Protein AF-A0A839RR74-F1 (afdb_monomer_lite)

Radius of gyration: 34.69 Å; chains: 1; bounding box: 74×84×97 Å

Organism: NCBI:txid616997

InterPro domains:
  IPR010618 Resuscitation-promoting factor, core lysozyme-like domain [PF06737] (29-105)
  IPR010618 Resuscitation-promoting factor, core lysozyme-like domain [cd13925] (35-105)
  IPR023346 Lysozyme-like domain superfamily [SSF53955] (30-111)

Structure (mmCIF, N/CA/C/O backbone):
data_AF-A0A839RR74-F1
#
_entry.id   AF-A0A839RR74-F1
#
loop_
_atom_site.group_PDB
_atom_site.id
_atom_site.type_symbol
_atom_site.label_atom_id
_atom_site.label_alt_id
_atom_site.label_comp_id
_atom_site.label_asym_id
_atom_site.label_entity_id
_atom_site.label_seq_id
_atom_site.pdbx_PDB_ins_code
_atom_site.Cartn_x
_atom_site.Cartn_y
_atom_site.Cartn_z
_atom_site.occupancy
_atom_site.B_iso_or_equiv
_atom_site.auth_seq_id
_atom_site.auth_comp_id
_atom_site.auth_asym_id
_atom_site.auth_atom_id
_atom_site.pdbx_PDB_model_num
ATOM 1 N N . MET A 1 1 ? -61.286 43.902 43.551 1.00 39.91 1 MET A N 1
ATOM 2 C CA . MET A 1 1 ? -60.522 44.985 42.880 1.00 39.91 1 MET A CA 1
ATOM 3 C C . MET A 1 1 ? -59.107 44.459 42.657 1.00 39.91 1 MET A C 1
ATOM 5 O O . MET A 1 1 ? -58.541 43.956 43.611 1.00 39.91 1 MET A O 1
ATOM 9 N N . ARG A 1 2 ? -58.669 44.205 41.407 1.00 60.34 2 ARG A N 1
ATOM 10 C CA . ARG A 1 2 ? -57.762 45.077 40.604 1.00 60.34 2 ARG A CA 1
ATOM 11 C C . ARG A 1 2 ? -56.582 45.556 41.474 1.00 60.34 2 ARG A C 1
ATOM 13 O O . ARG A 1 2 ? -56.839 46.223 42.459 1.00 60.34 2 ARG A O 1
ATOM 20 N N . PHE A 1 3 ? -55.328 45.177 41.219 1.00 47.47 3 PHE A N 1
ATOM 21 C CA . PHE A 1 3 ? -54.540 45.613 40.060 1.00 47.47 3 PHE A CA 1
ATOM 22 C C . PHE A 1 3 ? -53.531 44.561 39.556 1.00 47.47 3 PHE A C 1
ATOM 24 O O . PHE A 1 3 ? -52.841 43.900 40.325 1.00 47.47 3 PHE A O 1
ATOM 31 N N . ARG A 1 4 ? -53.460 44.455 38.224 1.00 65.25 4 ARG A N 1
ATOM 32 C CA . ARG A 1 4 ? -52.406 43.809 37.429 1.00 65.25 4 ARG A CA 1
ATOM 33 C C . ARG A 1 4 ? -51.263 44.811 37.247 1.00 65.25 4 ARG A C 1
ATOM 35 O O . ARG A 1 4 ? -51.592 45.921 36.852 1.00 65.25 4 ARG A O 1
ATOM 42 N N . THR A 1 5 ? -50.003 44.388 37.406 1.00 49.75 5 THR A N 1
ATOM 43 C CA . THR A 1 5 ? -48.839 44.790 36.573 1.00 49.75 5 THR A CA 1
ATOM 44 C C . THR A 1 5 ? -47.558 44.140 37.105 1.00 49.75 5 THR A C 1
ATOM 46 O O . THR A 1 5 ? -47.071 44.522 38.163 1.00 49.75 5 THR A O 1
ATOM 49 N N . VAL A 1 6 ? -46.987 43.192 36.357 1.00 55.78 6 VAL A N 1
ATOM 50 C CA . VAL A 1 6 ? -45.571 42.810 36.487 1.00 55.78 6 VAL A CA 1
ATOM 51 C C . VAL A 1 6 ? -44.892 43.245 35.196 1.00 55.78 6 VAL A C 1
ATOM 53 O O . VAL A 1 6 ? -45.176 42.717 34.120 1.00 55.78 6 VAL A O 1
ATOM 56 N N . THR A 1 7 ? -44.057 44.271 35.301 1.00 59.22 7 THR A N 1
ATOM 57 C CA . THR A 1 7 ? -43.309 44.870 34.197 1.00 59.22 7 THR A CA 1
ATOM 58 C C . THR A 1 7 ? -42.213 43.901 33.757 1.00 59.22 7 THR A C 1
ATOM 60 O O . THR A 1 7 ? -41.234 43.694 34.469 1.00 59.22 7 THR A O 1
ATOM 63 N N . LYS A 1 8 ? -42.378 43.275 32.587 1.00 44.56 8 LYS A N 1
ATOM 64 C CA . LYS A 1 8 ? -41.312 42.515 31.921 1.00 44.56 8 LYS A CA 1
ATOM 65 C C . LYS A 1 8 ? -40.283 43.503 31.368 1.00 44.56 8 LYS A C 1
ATOM 67 O O . LYS A 1 8 ? -40.546 44.166 30.370 1.00 44.56 8 LYS A O 1
ATOM 72 N N . ALA A 1 9 ? -39.128 43.601 32.021 1.00 50.50 9 ALA A N 1
ATOM 73 C CA . ALA A 1 9 ? -37.955 44.260 31.463 1.00 50.50 9 ALA A CA 1
ATOM 74 C C . ALA A 1 9 ? -37.421 43.415 30.293 1.00 50.50 9 ALA A C 1
ATOM 76 O O . ALA A 1 9 ? -37.061 42.253 30.476 1.00 50.50 9 ALA A O 1
ATOM 77 N N . ALA A 1 10 ? -37.410 43.981 29.086 1.00 53.00 10 ALA A N 1
ATOM 78 C CA . ALA A 1 10 ? -36.753 43.383 27.933 1.00 53.00 10 ALA A CA 1
ATOM 79 C C . ALA A 1 10 ? -35.249 43.678 28.027 1.00 53.00 10 ALA A C 1
ATOM 81 O O . ALA A 1 10 ? -34.816 44.799 27.771 1.00 53.00 10 ALA A O 1
ATOM 82 N N . LEU A 1 11 ? -34.456 42.681 28.423 1.00 53.03 11 LEU A N 1
ATOM 83 C CA . LEU A 1 11 ? -33.009 42.715 28.234 1.00 53.03 11 LEU A CA 1
ATOM 84 C C . LEU A 1 11 ? -32.737 42.352 26.774 1.00 53.03 11 LEU A C 1
ATOM 86 O O . LEU A 1 11 ? -32.828 41.190 26.385 1.00 53.03 11 LEU A O 1
ATOM 90 N N . ALA A 1 12 ? -32.458 43.364 25.957 1.00 54.62 12 ALA A N 1
ATOM 91 C CA . ALA A 1 12 ? -31.900 43.181 24.628 1.00 54.62 12 ALA A CA 1
ATOM 92 C C . ALA A 1 12 ? -30.428 42.772 24.781 1.00 54.62 12 ALA A C 1
ATOM 94 O O . ALA A 1 12 ? -29.541 43.615 24.890 1.00 54.62 12 ALA A O 1
ATOM 95 N N . SER A 1 13 ? -30.165 41.469 24.855 1.00 52.06 13 SER A N 1
ATOM 96 C CA . SER A 1 13 ? -28.819 40.918 24.734 1.00 52.06 13 SER A CA 1
ATOM 97 C C . SER A 1 13 ? -28.468 40.819 23.252 1.00 52.06 13 SER A C 1
ATOM 99 O O . SER A 1 13 ? -28.913 39.919 22.544 1.00 52.06 13 SER A O 1
ATOM 101 N N . SER A 1 14 ? -27.669 41.772 22.777 1.00 54.16 14 SER A N 1
ATOM 102 C CA . SER A 1 14 ? -27.026 41.713 21.468 1.00 54.16 14 SER A CA 1
ATOM 103 C C . SER A 1 14 ? -26.122 40.479 21.412 1.00 54.16 14 SER A C 1
ATOM 105 O O . SER A 1 14 ? -25.031 40.475 21.979 1.00 54.16 14 SER A O 1
ATOM 107 N N . ALA A 1 15 ? -26.584 39.413 20.761 1.00 59.09 15 ALA A N 1
ATOM 108 C CA . ALA A 1 15 ? -25.746 38.270 20.440 1.00 59.09 15 ALA A CA 1
ATOM 109 C C . ALA A 1 15 ? -24.730 38.711 19.379 1.00 59.09 15 ALA A C 1
ATOM 111 O O . ALA A 1 15 ? -25.074 38.911 18.214 1.00 59.09 15 ALA A O 1
ATOM 112 N N . ILE A 1 16 ? -23.478 38.898 19.791 1.00 62.56 16 ILE A N 1
ATOM 113 C CA . ILE A 1 16 ? -22.353 39.003 18.864 1.00 62.56 16 ILE A CA 1
ATOM 114 C C . ILE A 1 16 ? -22.217 37.618 18.238 1.00 62.56 16 ILE A C 1
ATOM 116 O O . ILE A 1 16 ? -21.745 36.680 18.878 1.00 62.56 16 ILE A O 1
ATOM 120 N N . ALA A 1 17 ? -22.691 37.474 17.003 1.00 57.97 17 ALA A N 1
ATOM 121 C CA . ALA A 1 17 ? -22.392 36.312 16.189 1.00 57.97 17 ALA A CA 1
ATOM 122 C C . ALA A 1 17 ? -20.883 36.329 15.913 1.00 57.97 17 ALA A C 1
ATOM 124 O O . ALA A 1 17 ? -20.408 37.035 15.025 1.00 57.97 17 ALA A O 1
ATOM 125 N N . LEU A 1 18 ? -20.117 35.589 16.717 1.00 59.44 18 LEU A N 1
ATOM 126 C CA . LEU A 1 18 ? -18.752 35.215 16.375 1.00 59.44 18 LEU A CA 1
ATOM 127 C C . LEU A 1 18 ? -18.855 34.290 15.162 1.00 59.44 18 LEU A C 1
ATOM 129 O O . LEU A 1 18 ? -19.029 33.081 15.300 1.00 59.44 18 LEU A O 1
ATOM 133 N N . ALA A 1 19 ? -18.826 34.881 13.968 1.00 57.03 19 ALA A N 1
ATOM 134 C CA . ALA A 1 19 ? -18.613 34.150 12.735 1.00 57.03 19 ALA A CA 1
ATOM 135 C C . ALA A 1 19 ? -17.236 33.485 12.846 1.00 57.03 19 ALA A C 1
ATOM 137 O O . ALA A 1 19 ? -16.201 34.127 12.670 1.00 57.03 19 ALA A O 1
ATOM 138 N N . GLY A 1 20 ? -17.234 32.211 13.235 1.00 57.03 20 GLY A N 1
ATOM 139 C CA . GLY A 1 20 ? -16.049 31.374 13.237 1.00 57.03 20 GLY A CA 1
ATOM 140 C C . GLY A 1 20 ? -15.569 31.227 11.804 1.00 57.03 20 GLY A C 1
ATOM 141 O O . GLY A 1 20 ? -16.108 30.428 11.045 1.00 57.03 20 GLY A O 1
ATOM 142 N N . VAL A 1 21 ? -14.564 32.012 11.427 1.00 57.41 21 VAL A N 1
ATOM 143 C CA . VAL A 1 21 ? -13.745 31.705 10.261 1.00 57.41 21 VAL A CA 1
ATOM 144 C C . VAL A 1 21 ? -12.932 30.480 10.656 1.00 57.41 21 VAL A C 1
ATOM 146 O O . VAL A 1 21 ? -11.886 30.589 11.291 1.00 57.41 21 VAL A O 1
ATOM 149 N N . THR A 1 22 ? -13.443 29.291 10.348 1.00 62.44 22 THR A N 1
ATOM 150 C CA . THR A 1 22 ? -12.609 28.094 10.319 1.00 62.44 22 THR A CA 1
ATOM 151 C C . THR A 1 22 ? -11.640 28.292 9.164 1.00 62.44 22 THR A C 1
ATOM 153 O O . THR A 1 22 ? -12.029 28.173 8.002 1.00 62.44 22 THR A O 1
ATOM 156 N N . LEU A 1 23 ? -10.393 28.660 9.465 1.00 54.62 23 LEU A N 1
ATOM 157 C CA . LEU A 1 23 ? -9.320 28.554 8.487 1.00 54.62 23 LEU A CA 1
ATOM 158 C C . LEU A 1 23 ? -9.208 27.066 8.151 1.00 54.62 23 LEU A C 1
ATOM 160 O O . LEU A 1 23 ? -8.698 26.288 8.955 1.00 54.62 23 LEU A O 1
ATOM 164 N N . ALA A 1 24 ? -9.738 26.663 6.997 1.00 58.53 24 ALA A N 1
ATOM 165 C CA . ALA A 1 24 ? -9.409 25.374 6.423 1.00 58.53 24 ALA A CA 1
ATOM 166 C C . ALA A 1 24 ? -7.897 25.398 6.177 1.00 58.53 24 ALA A C 1
ATOM 168 O O . ALA A 1 24 ? -7.411 26.167 5.345 1.00 58.53 24 ALA A O 1
ATOM 169 N N . ALA A 1 25 ? -7.145 24.634 6.970 1.00 57.00 25 ALA A N 1
ATOM 170 C CA . ALA A 1 25 ? -5.748 24.379 6.664 1.00 57.00 25 ALA A CA 1
ATOM 171 C C . ALA A 1 25 ? -5.679 23.784 5.246 1.00 57.00 25 ALA A C 1
ATOM 173 O O . ALA A 1 25 ? -6.595 23.045 4.869 1.00 57.00 25 ALA A O 1
ATOM 174 N N . PRO A 1 26 ? -4.648 24.106 4.446 1.00 52.75 26 PRO A N 1
ATOM 175 C CA . PRO A 1 26 ? -4.483 23.460 3.153 1.00 52.75 26 PRO A CA 1
ATOM 176 C C . PRO A 1 26 ? -4.455 21.944 3.375 1.00 52.75 26 PRO A C 1
ATOM 178 O O . PRO A 1 26 ? -3.630 21.441 4.141 1.00 52.75 26 PRO A O 1
ATOM 181 N N . ALA A 1 27 ? -5.395 21.230 2.755 1.00 62.00 27 ALA A N 1
ATOM 182 C CA . ALA A 1 27 ? -5.365 19.779 2.719 1.00 62.00 27 ALA A CA 1
ATOM 183 C C . ALA A 1 27 ? -4.155 19.390 1.865 1.00 62.00 27 ALA A C 1
ATOM 185 O O . ALA A 1 27 ? -4.153 19.596 0.652 1.00 62.00 27 ALA A O 1
ATOM 186 N N . ASN A 1 28 ? -3.090 18.925 2.514 1.00 80.31 28 ASN A N 1
ATOM 187 C CA . ASN A 1 28 ? -1.952 18.361 1.801 1.00 80.31 28 ASN A CA 1
ATOM 188 C C . ASN A 1 28 ? -2.393 16.998 1.275 1.00 80.31 28 ASN A C 1
ATOM 190 O O . ASN A 1 28 ? -2.937 16.204 2.036 1.00 80.31 28 ASN A O 1
ATOM 194 N N . ALA A 1 29 ? -2.234 16.779 -0.023 1.00 86.81 29 ALA A N 1
ATOM 195 C CA . ALA A 1 29 ? -2.553 15.532 -0.703 1.00 86.81 29 ALA A CA 1
ATOM 196 C C . ALA A 1 29 ? -1.409 14.530 -0.509 1.00 86.81 29 ALA A C 1
ATOM 198 O O . ALA A 1 29 ? -0.248 14.925 -0.624 1.00 86.81 29 ALA A O 1
ATOM 199 N N . ALA A 1 30 ? -1.733 13.264 -0.238 1.00 90.62 30 ALA A N 1
ATOM 200 C CA . ALA A 1 30 ? -0.746 12.200 -0.131 1.00 90.62 30 ALA A CA 1
ATOM 201 C C . ALA A 1 30 ? 0.005 12.050 -1.462 1.00 90.62 30 ALA A C 1
ATOM 203 O O . ALA A 1 30 ? -0.567 11.806 -2.523 1.00 90.62 30 ALA A O 1
ATOM 204 N N . THR A 1 31 ? 1.312 12.248 -1.408 1.00 93.88 31 THR A N 1
ATOM 205 C CA . THR A 1 31 ? 2.206 12.155 -2.558 1.00 93.88 31 THR A CA 1
ATOM 206 C C . THR A 1 31 ? 2.697 10.725 -2.753 1.00 93.88 31 THR A C 1
ATOM 208 O O . THR A 1 31 ? 2.771 9.935 -1.814 1.00 93.88 31 THR A O 1
ATOM 211 N N . ASP A 1 32 ? 3.136 10.398 -3.970 1.00 95.00 32 ASP A N 1
ATOM 212 C CA . ASP A 1 32 ? 3.837 9.137 -4.243 1.00 95.00 32 ASP A CA 1
ATOM 213 C C . ASP A 1 32 ? 5.031 8.909 -3.302 1.00 95.00 32 ASP A C 1
ATOM 215 O O . ASP A 1 32 ? 5.259 7.786 -2.868 1.00 95.00 32 ASP A O 1
ATOM 219 N N . ALA A 1 33 ? 5.743 9.974 -2.921 1.00 96.19 33 ALA A N 1
ATOM 220 C CA . ALA A 1 33 ? 6.874 9.887 -2.002 1.00 96.19 33 ALA A CA 1
ATOM 221 C C . ALA A 1 33 ? 6.461 9.504 -0.569 1.00 96.19 33 ALA A C 1
ATOM 223 O O . ALA A 1 33 ? 7.206 8.803 0.117 1.00 96.19 33 ALA A O 1
ATOM 224 N N . GLU A 1 34 ? 5.288 9.940 -0.103 1.00 96.62 34 GLU A N 1
ATOM 225 C CA . GLU A 1 34 ? 4.740 9.514 1.190 1.00 96.62 34 GLU A CA 1
ATOM 226 C C . GLU A 1 34 ? 4.356 8.033 1.154 1.00 96.62 34 GLU A C 1
ATOM 228 O O . GLU A 1 34 ? 4.689 7.297 2.083 1.00 96.62 34 GLU A O 1
ATOM 233 N N . TRP A 1 35 ? 3.751 7.574 0.055 1.00 98.06 35 TRP A N 1
ATOM 234 C CA . TRP A 1 35 ? 3.444 6.158 -0.153 1.00 98.06 35 TRP A CA 1
ATOM 235 C C . TRP A 1 35 ? 4.698 5.286 -0.253 1.00 98.06 35 TRP A C 1
ATOM 237 O O . TRP A 1 35 ? 4.740 4.215 0.347 1.00 98.06 35 TRP A O 1
ATOM 247 N N . ASP A 1 36 ? 5.743 5.753 -0.935 1.00 98.31 36 ASP A N 1
ATOM 248 C CA . ASP A 1 36 ? 7.035 5.060 -0.986 1.00 98.31 36 ASP A CA 1
ATOM 249 C C . ASP A 1 36 ? 7.718 5.024 0.378 1.00 98.31 36 ASP A C 1
ATOM 251 O O . ASP A 1 36 ? 8.289 4.004 0.757 1.00 98.31 36 ASP A O 1
ATOM 255 N N . SER A 1 37 ? 7.637 6.113 1.145 1.00 98.12 37 SER A N 1
ATOM 256 C CA . SER A 1 37 ? 8.178 6.160 2.507 1.00 98.12 37 SER A CA 1
ATOM 257 C C . SER A 1 37 ? 7.445 5.183 3.422 1.00 98.12 37 SER A C 1
ATOM 259 O O . SER A 1 37 ? 8.076 4.482 4.216 1.00 98.12 37 SER A O 1
ATOM 261 N N . LEU A 1 38 ? 6.120 5.094 3.281 1.00 98.25 38 LEU A N 1
ATOM 262 C CA . LEU A 1 38 ? 5.320 4.110 3.991 1.00 98.25 38 LEU A CA 1
ATOM 263 C C . LEU A 1 38 ? 5.720 2.689 3.583 1.00 98.25 38 LEU A C 1
ATOM 265 O O . LEU A 1 38 ? 6.033 1.885 4.455 1.00 98.25 38 LEU A O 1
ATOM 269 N N . ALA A 1 39 ? 5.805 2.396 2.283 1.00 98.56 39 ALA A N 1
ATOM 270 C CA . ALA A 1 39 ? 6.225 1.085 1.794 1.00 98.56 39 ALA A CA 1
ATOM 271 C C . ALA A 1 39 ? 7.638 0.714 2.269 1.00 98.56 39 ALA A C 1
ATOM 273 O O . ALA A 1 39 ? 7.896 -0.423 2.660 1.00 98.56 39 ALA A O 1
ATOM 274 N N . GLN A 1 40 ? 8.555 1.680 2.317 1.00 98.56 40 GLN A N 1
ATOM 275 C CA . GLN A 1 40 ? 9.898 1.480 2.852 1.00 98.56 40 GLN A CA 1
ATOM 276 C C . GLN A 1 40 ? 9.879 1.059 4.327 1.00 98.56 40 GLN A C 1
ATOM 278 O O . GLN A 1 40 ? 10.703 0.237 4.731 1.00 98.56 40 GLN A O 1
ATOM 283 N N . CYS A 1 41 ? 8.955 1.603 5.120 1.00 98.25 41 CYS A N 1
ATOM 284 C CA . CYS A 1 41 ? 8.768 1.229 6.519 1.00 98.25 41 CYS A CA 1
ATOM 285 C C . CYS A 1 41 ? 8.060 -0.129 6.675 1.00 98.25 41 CYS A C 1
ATOM 287 O O . CYS A 1 41 ? 8.474 -0.935 7.504 1.00 98.25 41 CYS A O 1
ATOM 289 N N . GLU A 1 42 ? 7.033 -0.395 5.865 1.00 97.88 42 GLU A N 1
ATOM 290 C CA . GLU A 1 42 ? 6.170 -1.581 5.970 1.00 97.88 42 GLU A CA 1
ATOM 291 C C . GLU A 1 42 ? 6.824 -2.858 5.409 1.00 97.88 42 GLU A C 1
ATOM 293 O O . GLU A 1 42 ? 6.793 -3.915 6.038 1.00 97.88 42 GLU A O 1
ATOM 298 N N . SER A 1 43 ? 7.436 -2.771 4.227 1.00 98.12 43 SER A N 1
ATOM 299 C CA . SER A 1 43 ? 7.954 -3.921 3.465 1.00 98.12 43 SER A CA 1
ATOM 300 C C . SER A 1 43 ? 9.440 -3.824 3.128 1.00 98.12 43 SER A C 1
ATOM 302 O O . SER A 1 43 ? 9.988 -4.700 2.462 1.00 98.12 43 SER A O 1
ATOM 304 N N . GLY A 1 44 ? 10.112 -2.745 3.533 1.00 97.88 44 GLY A N 1
ATOM 305 C CA . GLY A 1 44 ? 11.447 -2.445 3.025 1.00 97.88 44 GLY A CA 1
ATOM 306 C C . GLY A 1 44 ? 11.445 -1.906 1.588 1.00 97.88 44 GLY A C 1
ATOM 307 O O . GLY A 1 44 ? 12.517 -1.812 0.994 1.00 97.88 44 GLY A O 1
ATOM 308 N N . GLY A 1 45 ? 10.277 -1.534 1.048 1.00 97.88 45 GLY A N 1
ATOM 309 C CA . GLY A 1 45 ? 10.114 -1.007 -0.310 1.00 97.88 45 GLY A CA 1
ATOM 310 C C . GLY A 1 45 ? 9.866 -2.081 -1.374 1.00 97.88 45 GLY A C 1
ATOM 311 O O . GLY A 1 45 ? 9.848 -1.767 -2.564 1.00 97.88 45 GLY A O 1
ATOM 312 N N . ASP A 1 46 ? 9.673 -3.339 -0.971 1.00 98.38 46 ASP A N 1
ATOM 313 C CA . ASP A 1 46 ? 9.361 -4.436 -1.885 1.00 98.38 46 ASP A CA 1
ATOM 314 C C . ASP A 1 46 ? 7.847 -4.531 -2.129 1.00 98.38 46 ASP A C 1
ATOM 316 O O . ASP A 1 46 ? 7.082 -5.091 -1.344 1.00 98.38 46 ASP A O 1
ATOM 320 N N . TRP A 1 47 ? 7.412 -3.994 -3.269 1.00 98.44 47 TRP A N 1
ATOM 321 C CA . TRP A 1 47 ? 6.009 -3.981 -3.682 1.00 98.44 47 TRP A CA 1
ATOM 322 C C . TRP A 1 47 ? 5.435 -5.361 -4.007 1.00 98.44 47 TRP A C 1
ATOM 324 O O . TRP A 1 47 ? 4.216 -5.510 -4.044 1.00 98.44 47 TRP A O 1
ATOM 334 N N . SER A 1 48 ? 6.278 -6.367 -4.234 1.00 98.50 48 SER A N 1
ATOM 335 C CA . SER A 1 48 ? 5.866 -7.740 -4.545 1.00 98.50 48 SER A CA 1
ATOM 336 C C . SER A 1 48 ? 6.046 -8.682 -3.354 1.00 98.50 48 SER A C 1
ATOM 338 O O . SER A 1 48 ? 5.960 -9.902 -3.513 1.00 98.50 48 SER A O 1
ATOM 340 N N . ILE A 1 49 ? 6.307 -8.141 -2.159 1.00 98.31 49 ILE A N 1
ATOM 341 C CA . ILE A 1 49 ? 6.626 -8.962 -0.999 1.00 98.31 49 ILE A CA 1
ATOM 342 C C . ILE A 1 49 ? 5.450 -9.857 -0.597 1.00 98.31 49 ILE A C 1
ATOM 344 O O . ILE A 1 49 ? 4.293 -9.439 -0.495 1.00 98.31 49 ILE A O 1
ATOM 348 N N . ASN A 1 50 ? 5.780 -11.113 -0.315 1.00 98.06 50 ASN A N 1
ATOM 349 C CA . ASN A 1 50 ? 4.874 -12.076 0.281 1.00 98.06 50 ASN A CA 1
ATOM 350 C C . ASN A 1 50 ? 5.677 -13.051 1.143 1.00 98.06 50 ASN A C 1
ATOM 352 O O . ASN A 1 50 ? 6.270 -14.011 0.654 1.00 98.06 50 ASN A O 1
ATOM 356 N N . THR A 1 51 ? 5.715 -12.786 2.447 1.00 97.00 51 THR A N 1
ATOM 357 C CA . THR A 1 51 ? 6.468 -13.606 3.412 1.00 97.00 51 THR A CA 1
ATOM 358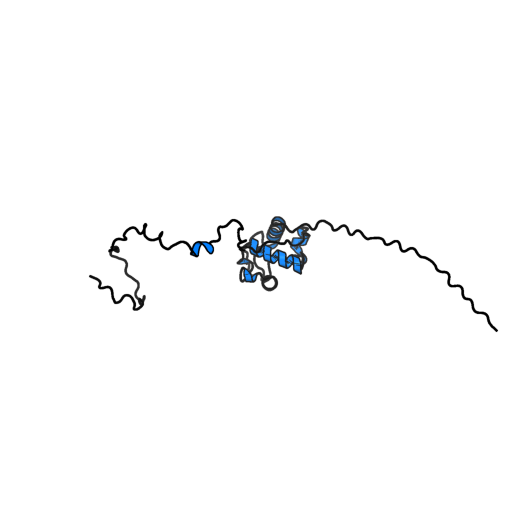 C C . THR A 1 51 ? 5.627 -14.718 4.040 1.00 97.00 51 THR A C 1
ATOM 360 O O . THR A 1 51 ? 6.136 -15.487 4.853 1.00 97.00 51 THR A O 1
ATOM 363 N N . GLY A 1 52 ? 4.336 -14.809 3.698 1.00 97.38 52 GLY A N 1
ATOM 364 C CA . GLY A 1 52 ? 3.395 -15.725 4.345 1.00 97.38 52 GLY A CA 1
ATOM 365 C C . GLY A 1 52 ? 2.928 -15.279 5.738 1.00 97.38 52 GLY A C 1
ATOM 366 O O . GLY A 1 52 ? 2.370 -16.087 6.476 1.00 97.38 52 GLY A O 1
ATOM 367 N N . ASN A 1 53 ? 3.120 -14.008 6.109 1.00 97.06 53 ASN A N 1
ATOM 368 C CA . ASN A 1 53 ? 2.661 -13.427 7.381 1.00 97.06 53 ASN A CA 1
ATOM 369 C C . ASN A 1 53 ? 1.185 -12.967 7.369 1.00 97.06 53 ASN A C 1
ATOM 371 O O . ASN A 1 53 ? 0.717 -12.405 8.357 1.00 97.06 53 ASN A O 1
ATOM 375 N N . GLY A 1 54 ? 0.456 -13.197 6.271 1.00 97.50 54 GLY A N 1
ATOM 376 C CA . GLY A 1 54 ? -0.946 -12.792 6.099 1.00 97.50 54 GLY A CA 1
ATOM 377 C C . GLY A 1 54 ? -1.146 -11.374 5.556 1.00 97.50 54 GLY A C 1
ATOM 378 O O . GLY A 1 54 ? -2.292 -10.955 5.384 1.00 97.50 54 GLY A O 1
ATOM 379 N N . TYR A 1 55 ? -0.053 -10.671 5.258 1.00 98.44 55 TYR A N 1
ATOM 380 C CA . TYR A 1 55 ? -0.041 -9.360 4.625 1.00 98.44 55 TYR A CA 1
ATOM 381 C C . TYR A 1 55 ? 0.695 -9.427 3.287 1.00 98.44 55 TYR A C 1
ATOM 383 O O . TYR A 1 55 ? 1.563 -10.281 3.088 1.00 98.44 55 TYR A O 1
ATOM 391 N N . TYR A 1 56 ? 0.322 -8.544 2.368 1.00 98.75 56 TYR A N 1
ATOM 392 C CA . TYR A 1 56 ? 0.756 -8.622 0.979 1.00 98.75 56 TYR A CA 1
ATOM 393 C C . TYR A 1 56 ? 1.194 -7.261 0.447 1.00 98.75 56 TYR A C 1
ATOM 395 O O . TYR A 1 56 ? 0.550 -6.240 0.714 1.00 98.75 56 TYR A O 1
ATOM 403 N N . GLY A 1 57 ? 2.241 -7.284 -0.376 1.00 98.50 57 GLY A N 1
ATOM 404 C CA . GLY A 1 57 ? 2.697 -6.142 -1.152 1.00 98.50 57 GLY A CA 1
ATOM 405 C C . GLY A 1 57 ? 3.370 -5.047 -0.327 1.00 98.50 57 GLY A C 1
ATOM 406 O O . GLY A 1 57 ? 3.592 -5.169 0.879 1.00 98.50 57 GLY A O 1
ATOM 407 N N . GLY A 1 58 ? 3.697 -3.949 -1.005 1.00 98.38 58 GLY A N 1
ATOM 408 C CA . GLY A 1 58 ? 4.580 -2.911 -0.472 1.00 98.38 58 GLY A CA 1
ATOM 409 C C . GLY A 1 58 ? 4.018 -2.210 0.760 1.00 98.38 58 GLY A C 1
ATOM 410 O O . GLY A 1 58 ? 4.766 -1.850 1.666 1.00 98.38 58 GLY A O 1
ATOM 411 N N . LEU A 1 59 ? 2.693 -2.069 0.808 1.00 98.50 59 LEU A N 1
ATOM 412 C CA . LEU A 1 59 ? 1.955 -1.414 1.889 1.00 98.50 59 LEU A CA 1
ATOM 413 C C . LEU A 1 59 ? 1.367 -2.408 2.895 1.00 98.50 59 LEU A C 1
ATOM 415 O O . LEU A 1 59 ? 0.523 -2.019 3.698 1.00 98.50 59 LEU A O 1
ATOM 419 N N . GLN A 1 60 ? 1.779 -3.681 2.845 1.00 98.50 60 GLN A N 1
ATOM 420 C CA . GLN A 1 60 ? 1.385 -4.699 3.819 1.00 98.50 60 GLN A CA 1
ATOM 421 C C . GLN A 1 60 ? -0.141 -4.769 4.020 1.00 98.50 60 GLN A C 1
ATOM 423 O O . GLN A 1 60 ? -0.653 -4.713 5.136 1.00 98.50 60 GLN A O 1
ATOM 428 N N . PHE A 1 61 ? -0.900 -4.905 2.931 1.00 98.56 61 PHE A N 1
ATOM 429 C CA . PHE A 1 61 ? -2.353 -5.048 3.013 1.00 98.56 61 PHE A CA 1
ATOM 430 C C . PHE A 1 61 ? -2.752 -6.405 3.588 1.00 98.56 61 PHE A C 1
ATOM 432 O O . PHE A 1 61 ? -2.230 -7.437 3.170 1.00 98.56 61 PHE A O 1
ATOM 439 N N . SER A 1 62 ? -3.753 -6.430 4.474 1.00 98.06 62 SER A N 1
ATOM 440 C CA . SER A 1 62 ? -4.476 -7.677 4.756 1.00 98.06 62 SER A CA 1
ATOM 441 C C . SER A 1 62 ? -5.371 -8.048 3.569 1.00 98.06 62 SER A C 1
ATOM 443 O O . SER A 1 62 ? -5.861 -7.158 2.866 1.00 98.06 62 SER A O 1
ATO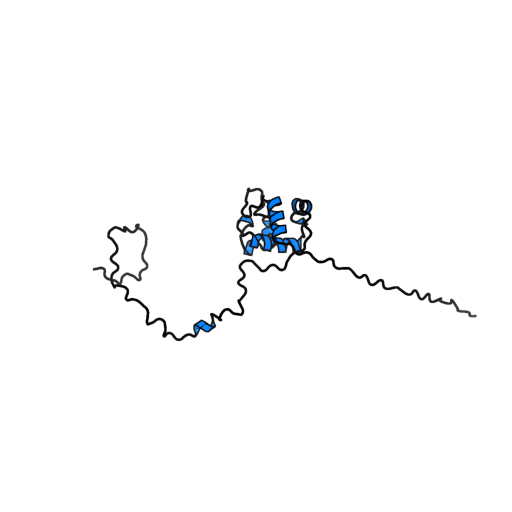M 445 N N . GLN A 1 63 ? -5.650 -9.342 3.377 1.00 98.44 63 GLN A N 1
ATOM 446 C CA . GLN A 1 63 ? -6.541 -9.797 2.298 1.00 98.44 63 GLN A CA 1
ATOM 447 C C . GLN A 1 63 ? -7.924 -9.129 2.370 1.00 98.44 63 GLN A C 1
ATOM 449 O O . GLN A 1 63 ? -8.443 -8.660 1.363 1.00 98.44 63 GLN A O 1
ATOM 454 N N . SER A 1 64 ? -8.497 -9.023 3.572 1.00 98.06 64 SER A N 1
ATOM 455 C CA . SER A 1 64 ? -9.817 -8.421 3.771 1.00 98.06 64 SER A CA 1
ATOM 456 C C . SER A 1 64 ? -9.841 -6.924 3.471 1.00 98.06 64 SER A C 1
ATOM 458 O O . SER A 1 64 ? -10.831 -6.426 2.945 1.00 98.06 64 SER A O 1
ATOM 460 N N . THR A 1 65 ? -8.766 -6.195 3.792 1.00 98.00 65 THR A N 1
ATOM 461 C CA . THR A 1 65 ? -8.665 -4.771 3.441 1.00 98.00 65 THR A CA 1
ATOM 462 C C . THR A 1 65 ? -8.523 -4.618 1.931 1.00 98.00 65 THR A C 1
ATOM 464 O O . THR A 1 65 ? -9.237 -3.821 1.333 1.00 98.00 65 THR A O 1
ATOM 467 N N . TRP A 1 66 ? -7.657 -5.417 1.305 1.00 98.50 66 TRP A N 1
ATOM 468 C CA . TRP A 1 66 ? -7.473 -5.403 -0.144 1.00 98.50 66 TRP A CA 1
ATOM 469 C C . TRP A 1 66 ? -8.798 -5.605 -0.890 1.00 98.50 66 TRP A C 1
ATOM 471 O O . TRP A 1 66 ? -9.163 -4.803 -1.746 1.00 98.50 66 TRP A O 1
ATOM 481 N N . GLU A 1 67 ? -9.559 -6.631 -0.509 1.00 98.50 67 GLU A N 1
ATOM 482 C CA . GLU A 1 67 ? -10.882 -6.914 -1.071 1.00 98.50 67 GLU A CA 1
ATOM 483 C C . GLU A 1 67 ? -11.899 -5.810 -0.752 1.00 98.50 67 GLU A C 1
ATOM 485 O O . GLU A 1 67 ? -12.623 -5.361 -1.639 1.00 98.50 67 GLU A O 1
ATOM 490 N N . GLY A 1 68 ? -11.933 -5.341 0.498 1.00 98.31 68 GLY A N 1
ATOM 491 C CA . GLY A 1 68 ? -12.896 -4.345 0.971 1.00 98.31 68 GLY A CA 1
ATOM 492 C C . GLY A 1 68 ? -12.772 -2.976 0.299 1.00 98.31 68 GLY A C 1
ATOM 493 O O . GLY A 1 68 ? -13.773 -2.274 0.176 1.00 98.31 68 GLY A O 1
ATOM 494 N N . TYR A 1 69 ? -11.576 -2.617 -0.177 1.00 98.25 69 TYR A N 1
ATOM 495 C CA . TYR A 1 69 ? -11.311 -1.365 -0.899 1.00 98.25 69 TYR A CA 1
ATOM 496 C C . TYR A 1 69 ? -11.184 -1.549 -2.419 1.00 98.25 69 TYR A C 1
ATOM 498 O O . TYR A 1 69 ? -10.740 -0.646 -3.131 1.00 98.25 69 TYR A O 1
ATOM 506 N N . GLY A 1 70 ? -11.625 -2.700 -2.933 1.00 97.62 70 GLY A N 1
ATOM 507 C CA . GLY A 1 70 ? -11.758 -2.946 -4.367 1.00 97.62 70 GLY A CA 1
ATOM 508 C C . GLY A 1 70 ? -10.476 -3.380 -5.069 1.00 97.62 70 GLY A C 1
ATOM 509 O O . GLY A 1 70 ? -10.465 -3.447 -6.288 1.00 97.62 70 GLY A O 1
ATOM 510 N N . GLY A 1 71 ? -9.411 -3.738 -4.351 1.00 98.00 71 GLY A N 1
ATOM 511 C CA . GLY A 1 71 ? -8.147 -4.144 -4.971 1.00 98.00 71 GLY A CA 1
ATOM 512 C C . GLY A 1 71 ? -8.236 -5.389 -5.860 1.00 98.00 71 GLY A C 1
ATOM 513 O O . GLY A 1 71 ? -7.409 -5.579 -6.753 1.00 98.00 71 GLY A O 1
ATOM 514 N N . THR A 1 72 ? -9.286 -6.197 -5.701 1.00 98.25 72 THR A N 1
ATOM 515 C CA . THR A 1 72 ? -9.588 -7.328 -6.589 1.00 98.25 72 THR A CA 1
ATOM 516 C C . THR A 1 72 ? -9.929 -6.926 -8.022 1.00 98.25 72 THR A C 1
ATOM 518 O O . THR A 1 72 ? -9.906 -7.791 -8.895 1.00 98.25 72 THR A O 1
ATOM 521 N N . GLU A 1 73 ? -10.176 -5.638 -8.296 1.00 97.00 73 GLU A N 1
ATOM 522 C CA . GLU A 1 73 ? -10.264 -5.117 -9.666 1.00 97.00 73 GLU A CA 1
ATOM 523 C C . GLU A 1 73 ? -8.916 -5.187 -10.406 1.00 97.00 73 GLU A C 1
ATOM 525 O O . GLU A 1 73 ? -8.891 -5.291 -11.631 1.00 97.00 73 GLU A O 1
ATOM 530 N N . PHE A 1 74 ? -7.800 -5.176 -9.667 1.00 97.75 74 PHE A N 1
ATOM 531 C CA . PHE A 1 74 ? -6.446 -5.207 -10.221 1.00 97.75 74 PHE A CA 1
ATOM 532 C C . PHE A 1 74 ? -5.803 -6.585 -10.111 1.00 97.75 74 PHE A C 1
ATOM 534 O O . PHE A 1 74 ? -5.236 -7.086 -11.080 1.00 97.75 74 PHE A O 1
ATOM 541 N N . ALA A 1 75 ? -5.874 -7.198 -8.928 1.00 98.25 75 ALA A N 1
ATOM 542 C CA . ALA A 1 75 ? -5.294 -8.510 -8.685 1.00 98.25 75 ALA A CA 1
ATOM 543 C C . ALA A 1 75 ? -5.961 -9.214 -7.493 1.00 98.25 75 ALA A C 1
ATOM 545 O O . ALA A 1 75 ? -6.447 -8.550 -6.578 1.00 98.25 75 ALA A O 1
ATOM 546 N N . PRO A 1 76 ? -5.932 -10.559 -7.419 1.00 98.38 76 PRO A N 1
ATOM 547 C CA . PRO A 1 76 ? -6.496 -11.292 -6.282 1.00 98.38 76 PRO A CA 1
ATOM 548 C C . PRO A 1 76 ? -5.873 -10.928 -4.925 1.00 98.38 76 PRO A C 1
ATOM 550 O O . PRO A 1 76 ? -6.517 -11.096 -3.894 1.00 98.38 76 PRO A O 1
ATOM 553 N N . ARG A 1 77 ? -4.626 -10.441 -4.918 1.00 98.69 77 ARG A N 1
ATOM 554 C CA . ARG A 1 77 ? -3.887 -9.999 -3.729 1.00 98.69 77 ARG A CA 1
ATOM 555 C C . ARG A 1 77 ? -3.020 -8.789 -4.060 1.00 98.69 77 ARG A C 1
ATOM 557 O O . ARG A 1 77 ? -2.636 -8.619 -5.216 1.00 98.69 77 ARG A O 1
ATOM 564 N N . ALA A 1 78 ? -2.649 -8.013 -3.044 1.00 98.56 78 ALA A N 1
ATOM 565 C CA . ALA A 1 78 ? -1.842 -6.810 -3.231 1.00 98.56 78 ALA A CA 1
ATOM 566 C C . ALA A 1 78 ? -0.441 -7.095 -3.806 1.00 98.56 78 ALA A C 1
ATOM 568 O O . ALA A 1 78 ? -0.000 -6.353 -4.673 1.00 98.56 78 ALA A O 1
ATOM 569 N N . ASP A 1 79 ? 0.225 -8.190 -3.410 1.00 98.75 79 ASP A N 1
ATOM 570 C CA . ASP A 1 79 ? 1.566 -8.573 -3.902 1.00 98.75 79 ASP A CA 1
ATOM 571 C C . ASP A 1 79 ? 1.609 -8.864 -5.411 1.00 98.75 79 ASP A C 1
ATOM 573 O O . ASP A 1 79 ? 2.672 -8.839 -6.025 1.00 98.75 79 ASP A O 1
ATOM 577 N N . LEU A 1 80 ? 0.448 -9.136 -6.009 1.00 98.62 80 LEU A N 1
ATOM 578 C CA . LEU A 1 80 ? 0.288 -9.419 -7.435 1.00 98.62 80 LEU A CA 1
ATOM 579 C C . LEU A 1 80 ? -0.102 -8.174 -8.247 1.00 98.62 80 LEU A C 1
ATOM 581 O O . LEU A 1 80 ? -0.142 -8.238 -9.475 1.00 98.62 80 LEU A O 1
ATOM 585 N N . ALA A 1 81 ? -0.414 -7.063 -7.578 1.00 98.38 81 ALA A N 1
ATOM 586 C CA . ALA A 1 81 ? -0.742 -5.792 -8.203 1.00 98.38 81 ALA A CA 1
ATOM 587 C C . ALA A 1 81 ? 0.510 -4.920 -8.352 1.00 98.38 81 ALA A C 1
ATOM 589 O O . ALA A 1 81 ? 1.454 -5.000 -7.561 1.00 98.38 81 ALA A O 1
ATOM 590 N N . THR A 1 82 ? 0.509 -4.035 -9.347 1.00 98.25 82 THR A N 1
ATOM 591 C CA . THR A 1 82 ? 1.588 -3.055 -9.506 1.00 98.25 82 THR A CA 1
ATOM 592 C C . THR A 1 82 ? 1.594 -2.060 -8.344 1.00 98.25 82 THR A C 1
ATOM 594 O O . THR A 1 82 ? 0.579 -1.856 -7.675 1.00 98.25 82 THR A O 1
ATOM 597 N N . ARG A 1 83 ? 2.730 -1.384 -8.130 1.00 98.12 83 ARG A N 1
ATOM 598 C CA . ARG A 1 83 ? 2.853 -0.292 -7.151 1.00 98.12 83 ARG A CA 1
ATOM 599 C C . ARG A 1 83 ? 1.703 0.713 -7.264 1.00 98.12 83 ARG A C 1
ATOM 601 O O . ARG A 1 83 ? 1.053 1.016 -6.271 1.00 98.12 83 ARG A O 1
ATOM 608 N N . ASP A 1 84 ? 1.427 1.200 -8.471 1.00 97.75 84 ASP A N 1
ATOM 609 C CA . ASP A 1 84 ? 0.419 2.244 -8.676 1.00 97.75 84 ASP A CA 1
ATOM 610 C C . ASP A 1 84 ? -1.001 1.744 -8.387 1.00 97.75 84 ASP A C 1
ATOM 612 O O . ASP A 1 84 ? -1.822 2.491 -7.858 1.00 97.75 84 ASP A O 1
ATOM 616 N N . GLN A 1 85 ? -1.286 0.471 -8.678 1.00 98.38 85 GLN A N 1
ATOM 617 C CA . GLN A 1 85 ? -2.550 -0.177 -8.313 1.00 98.38 85 GLN A CA 1
ATOM 618 C C . GLN A 1 85 ? -2.682 -0.320 -6.796 1.00 98.38 85 GLN A C 1
ATOM 620 O O . GLN A 1 85 ? -3.739 -0.030 -6.240 1.00 98.38 85 GLN A O 1
ATOM 625 N N . GLN A 1 86 ? -1.605 -0.707 -6.108 1.00 98.62 86 GLN A N 1
ATOM 626 C CA . GLN A 1 86 ? -1.596 -0.775 -4.649 1.00 98.62 86 GLN A CA 1
ATOM 627 C C . GLN A 1 86 ? -1.813 0.602 -4.019 1.00 98.62 86 GLN A C 1
ATOM 629 O O . GLN A 1 86 ? -2.624 0.723 -3.103 1.00 98.62 86 GLN A O 1
ATOM 634 N N . ILE A 1 87 ? -1.157 1.644 -4.538 1.00 98.31 87 ILE A N 1
ATOM 635 C CA . ILE A 1 87 ? -1.356 3.024 -4.081 1.00 98.31 87 ILE A CA 1
ATOM 636 C C . ILE A 1 87 ? -2.785 3.482 -4.350 1.00 98.31 87 ILE A C 1
ATOM 638 O O . ILE A 1 87 ? -3.403 4.056 -3.466 1.00 98.31 87 ILE A O 1
ATOM 642 N N . TYR A 1 88 ? -3.362 3.184 -5.513 1.00 98.19 88 TYR A N 1
ATOM 643 C CA . TYR A 1 88 ? -4.755 3.532 -5.792 1.00 98.19 88 TYR A CA 1
ATOM 644 C C . TYR A 1 88 ? -5.730 2.928 -4.763 1.00 98.19 88 TYR A C 1
ATOM 646 O O . TYR A 1 88 ? -6.627 3.609 -4.265 1.00 98.19 88 TYR A O 1
ATOM 654 N N . VAL A 1 89 ? -5.533 1.665 -4.375 1.00 98.38 89 VAL A N 1
ATOM 655 C CA . VAL A 1 89 ? -6.331 1.026 -3.311 1.00 98.38 89 VAL A CA 1
ATOM 656 C C . VAL A 1 89 ? -6.007 1.618 -1.932 1.00 98.38 89 VAL A C 1
ATOM 658 O O . VAL A 1 89 ? -6.889 1.731 -1.076 1.00 98.38 89 VAL A O 1
ATOM 661 N N . ALA A 1 90 ? -4.763 2.046 -1.707 1.00 98.19 90 ALA A N 1
ATOM 662 C CA . ALA A 1 90 ? -4.343 2.715 -0.481 1.00 98.19 90 ALA A CA 1
ATOM 663 C C . ALA A 1 90 ? -4.980 4.094 -0.313 1.00 98.19 90 ALA A C 1
ATOM 665 O O . ALA A 1 90 ? -5.413 4.410 0.787 1.00 98.19 90 ALA A O 1
ATOM 666 N N . GLU A 1 91 ? -5.133 4.862 -1.390 1.00 97.62 91 GLU A N 1
ATOM 667 C CA . GLU A 1 91 ? -5.855 6.140 -1.409 1.00 97.62 91 GLU A CA 1
ATOM 668 C C . GLU A 1 91 ? -7.324 5.943 -1.000 1.00 97.62 91 GLU A C 1
ATOM 670 O O . GLU A 1 91 ? -7.839 6.658 -0.143 1.00 97.62 91 GLU A O 1
ATOM 675 N N . ARG A 1 92 ? -7.985 4.895 -1.510 1.00 97.50 92 ARG A N 1
ATOM 676 C CA . ARG A 1 92 ? -9.350 4.528 -1.081 1.00 97.50 92 ARG A CA 1
ATOM 677 C C . ARG A 1 92 ? -9.407 4.102 0.385 1.00 97.50 92 ARG A C 1
ATOM 679 O O . ARG A 1 92 ? -10.344 4.440 1.108 1.00 97.50 92 ARG A O 1
ATOM 686 N N . THR A 1 93 ? -8.402 3.355 0.834 1.00 97.88 93 THR A N 1
ATOM 687 C CA . THR A 1 93 ? -8.274 2.957 2.242 1.00 97.88 93 THR A CA 1
ATOM 688 C C . THR A 1 93 ? -8.071 4.182 3.133 1.00 97.88 93 THR A C 1
ATOM 690 O O . THR A 1 93 ? -8.704 4.288 4.182 1.00 97.88 93 THR A O 1
ATOM 693 N N . LEU A 1 94 ? -7.252 5.137 2.691 1.00 97.19 94 LEU A N 1
ATOM 694 C CA . LEU A 1 94 ? -6.978 6.398 3.368 1.00 97.19 94 LEU A CA 1
ATOM 695 C C . LEU A 1 94 ? -8.233 7.271 3.457 1.00 97.19 94 LEU A C 1
ATOM 697 O O . LEU A 1 94 ? -8.488 7.851 4.508 1.00 97.19 94 LEU A O 1
ATOM 701 N N . GLU A 1 95 ? -9.057 7.310 2.411 1.00 95.94 95 GLU A N 1
ATOM 702 C CA . GLU A 1 95 ? -10.361 7.978 2.445 1.00 95.94 95 GLU A CA 1
ATOM 703 C C . GLU A 1 95 ? -11.305 7.356 3.486 1.00 95.94 95 GLU A C 1
ATOM 705 O O . GLU A 1 95 ? -11.972 8.072 4.233 1.00 95.94 95 GLU A O 1
ATOM 710 N N . GLY A 1 96 ? -11.345 6.022 3.574 1.00 95.88 96 GLY A N 1
ATOM 711 C CA . GLY A 1 96 ? -12.268 5.320 4.468 1.00 95.88 96 GLY A CA 1
ATOM 712 C C . GLY A 1 96 ? -11.821 5.222 5.933 1.00 95.88 96 GLY A C 1
ATOM 713 O O . GLY A 1 96 ? -12.660 5.272 6.830 1.00 95.88 96 GLY A O 1
ATOM 714 N N . GLN A 1 97 ? -10.524 5.035 6.190 1.00 95.19 97 GLN A N 1
ATOM 715 C CA . GLN A 1 97 ? -9.964 4.759 7.526 1.00 95.19 97 GLN A CA 1
ATOM 716 C C . GLN A 1 97 ? -8.963 5.812 8.008 1.00 95.19 97 GLN A C 1
ATOM 718 O O . GLN A 1 97 ? -8.619 5.836 9.193 1.00 95.19 97 GLN A O 1
ATOM 723 N N . GLY A 1 98 ? -8.476 6.679 7.121 1.00 95.56 98 GLY A N 1
ATOM 724 C CA . GLY A 1 98 ? -7.321 7.522 7.403 1.00 95.56 98 GLY A CA 1
ATOM 725 C C . GLY A 1 98 ? -6.026 6.712 7.554 1.00 95.56 98 GLY A C 1
ATOM 726 O O . GLY A 1 98 ? -5.981 5.494 7.374 1.00 95.56 98 GLY A O 1
ATOM 727 N N . TRP A 1 99 ? -4.953 7.395 7.959 1.00 95.44 99 TRP A N 1
ATOM 728 C CA . TRP A 1 99 ? -3.638 6.782 8.200 1.00 95.44 99 TRP A CA 1
ATOM 729 C C . TRP A 1 99 ? -3.631 5.716 9.307 1.00 95.44 99 TRP A C 1
ATOM 731 O O . TRP A 1 99 ? -2.664 4.968 9.439 1.00 95.44 99 TRP A O 1
ATOM 741 N N . GLY A 1 100 ? -4.720 5.595 10.075 1.00 94.88 100 GLY A N 1
ATOM 742 C CA . GLY A 1 100 ? -4.900 4.554 11.086 1.00 94.88 100 GLY A CA 1
ATOM 743 C C . GLY A 1 100 ? -4.890 3.124 10.532 1.00 94.88 100 GLY A C 1
ATOM 744 O O . GLY A 1 100 ? -4.710 2.196 11.315 1.00 94.88 100 GLY A O 1
ATOM 745 N N . ALA A 1 101 ? -5.021 2.942 9.213 1.00 96.12 101 ALA A N 1
ATOM 746 C CA . ALA A 1 101 ? -4.800 1.654 8.553 1.00 96.12 101 ALA A CA 1
ATOM 747 C C . ALA A 1 101 ? -3.328 1.185 8.620 1.00 96.12 101 ALA A C 1
ATOM 749 O O . ALA A 1 101 ? -3.076 -0.018 8.591 1.00 96.12 101 ALA A O 1
ATOM 750 N N . TRP A 1 102 ? -2.378 2.114 8.799 1.00 97.38 102 TRP A N 1
ATOM 751 C CA . TRP A 1 102 ? -0.938 1.852 8.941 1.00 97.38 102 TRP A CA 1
ATOM 752 C C . TRP A 1 102 ? -0.370 2.539 10.189 1.00 97.38 102 TRP A C 1
ATOM 754 O O . TRP A 1 102 ? 0.447 3.457 10.089 1.00 97.38 102 TRP A O 1
ATOM 764 N N . PRO A 1 103 ? -0.814 2.165 11.399 1.00 95.75 103 PRO A N 1
ATOM 765 C CA . PRO A 1 103 ? -0.670 3.007 12.584 1.00 95.75 103 PRO A CA 1
ATOM 766 C C . PRO A 1 103 ? 0.785 3.207 13.025 1.00 95.75 103 PRO A C 1
ATOM 768 O O . PRO A 1 103 ? 1.147 4.298 13.457 1.00 95.75 103 PRO A O 1
ATOM 771 N N . ALA A 1 104 ? 1.630 2.178 12.916 1.00 97.06 104 ALA A N 1
ATOM 772 C CA . ALA A 1 104 ? 3.013 2.247 13.382 1.00 97.06 104 ALA A CA 1
ATOM 773 C C . ALA A 1 104 ? 3.890 3.094 12.447 1.00 97.06 104 ALA A C 1
ATOM 775 O O . ALA A 1 104 ? 4.540 4.043 12.892 1.00 97.06 104 ALA A O 1
ATOM 776 N N . CYS A 1 105 ? 3.884 2.779 11.151 1.00 97.50 105 CYS A N 1
ATOM 777 C CA . CYS A 1 105 ? 4.720 3.472 10.181 1.00 97.50 105 CYS A CA 1
ATOM 778 C C . CYS A 1 105 ? 4.218 4.883 9.876 1.00 97.50 105 CYS A C 1
ATOM 780 O O . CYS A 1 105 ? 5.032 5.805 9.852 1.00 97.50 105 CYS A O 1
ATOM 782 N N . SER A 1 106 ? 2.904 5.102 9.737 1.00 96.44 106 SER A N 1
ATOM 783 C CA . SER A 1 106 ? 2.375 6.461 9.534 1.00 96.44 106 SER A CA 1
ATOM 784 C C . SER A 1 106 ? 2.717 7.389 10.701 1.00 96.44 106 SER A C 1
ATOM 786 O O . SER A 1 106 ? 3.157 8.515 10.474 1.00 96.44 106 SER A O 1
ATOM 788 N N . GLN A 1 107 ? 2.616 6.905 11.945 1.00 96.94 107 GLN A N 1
ATOM 789 C CA . GLN A 1 107 ? 2.999 7.676 13.126 1.00 96.94 107 GLN A CA 1
ATOM 790 C C . GLN A 1 107 ? 4.506 7.946 13.166 1.00 96.94 107 GLN A C 1
ATOM 792 O O . GLN A 1 107 ? 4.911 9.072 13.449 1.00 96.94 107 GLN A O 1
ATOM 797 N N . SER A 1 108 ? 5.338 6.941 12.873 1.00 96.69 108 SER A N 1
ATOM 798 C CA . SER A 1 108 ? 6.798 7.101 12.851 1.00 96.69 108 SER A CA 1
ATOM 799 C C . SER A 1 108 ? 7.274 8.074 11.769 1.00 96.69 108 SER A C 1
ATOM 801 O O . SER A 1 108 ? 8.290 8.741 11.957 1.00 96.69 108 SER A O 1
ATOM 803 N N . LEU A 1 109 ? 6.568 8.138 10.641 1.00 96.50 109 LEU A N 1
ATOM 804 C CA . LEU A 1 109 ? 6.886 8.998 9.501 1.00 96.50 109 LEU A CA 1
ATOM 805 C C . LEU A 1 109 ? 6.202 10.373 9.581 1.00 96.50 109 LEU A C 1
ATOM 807 O O . LEU A 1 109 ? 6.553 11.271 8.821 1.00 96.50 109 LEU A O 1
ATOM 811 N N . GLY A 1 110 ? 5.245 10.559 10.496 1.00 95.50 110 GLY A N 1
ATOM 812 C CA . GLY A 1 110 ? 4.475 11.798 10.620 1.00 95.50 110 GLY A CA 1
ATOM 813 C C . GLY A 1 110 ? 3.500 12.033 9.462 1.00 95.50 110 GLY A C 1
ATOM 814 O O . GLY A 1 110 ? 3.245 13.185 9.112 1.00 95.50 110 GLY A O 1
ATOM 815 N N . LEU A 1 111 ? 2.967 10.963 8.862 1.00 94.19 111 LEU A N 1
ATOM 816 C CA . LEU A 1 111 ? 2.031 11.059 7.741 1.00 94.19 111 LEU A CA 1
ATOM 817 C C . LEU A 1 111 ? 0.665 11.559 8.225 1.00 94.19 111 LEU A C 1
ATOM 819 O O . LEU A 1 111 ? 0.087 11.030 9.176 1.00 94.19 111 LEU A O 1
ATOM 823 N N . GLY A 1 112 ? 0.159 12.599 7.563 1.00 91.3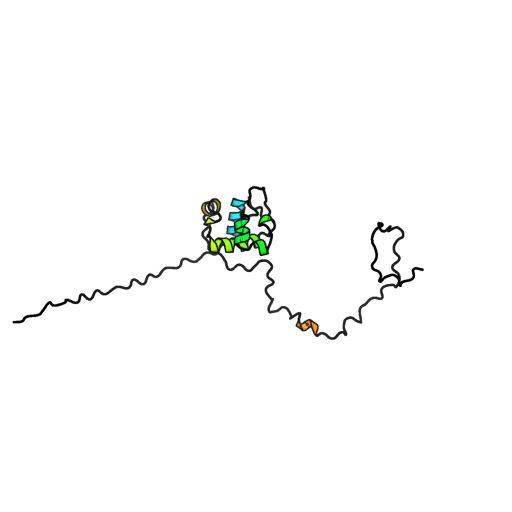8 112 GLY A N 1
ATOM 824 C CA . GLY A 1 112 ? -1.113 13.247 7.902 1.00 91.38 112 GLY A CA 1
ATOM 825 C C . GLY A 1 112 ? -1.846 13.862 6.710 1.00 91.38 112 GLY A C 1
ATOM 826 O O . GLY A 1 112 ? -2.857 14.535 6.902 1.00 91.38 112 GLY A O 1
ATOM 827 N N . SER A 1 113 ? -1.340 13.649 5.495 1.00 93.50 113 SER A N 1
ATOM 828 C CA . SER A 1 113 ? -1.925 14.136 4.245 1.00 93.50 113 SER A CA 1
ATOM 829 C C . SER A 1 113 ? -3.234 13.403 3.915 1.00 93.50 113 SER A C 1
ATOM 831 O O . SER A 1 113 ? -3.423 12.254 4.304 1.00 93.50 113 SER A O 1
ATOM 833 N N . GLY A 1 114 ? -4.173 14.065 3.248 1.00 92.94 114 GLY A N 1
ATOM 834 C CA . GLY A 1 114 ? -5.439 13.469 2.822 1.00 92.94 114 GLY A CA 1
ATOM 835 C C . GLY A 1 114 ? -5.306 12.635 1.543 1.00 92.94 114 GLY A C 1
ATOM 836 O O . GLY A 1 114 ? -4.283 12.732 0.860 1.00 92.94 114 GLY A O 1
ATOM 837 N N . PRO A 1 115 ? -6.340 11.847 1.201 1.00 93.19 115 PRO A N 1
ATOM 838 C CA . PRO A 1 115 ? -6.381 11.109 -0.055 1.00 93.19 115 PRO A CA 1
ATOM 839 C C . PRO A 1 115 ? -6.410 12.046 -1.268 1.00 93.19 115 PRO A C 1
ATOM 841 O O . PRO A 1 115 ? -6.744 13.231 -1.161 1.00 93.19 115 PRO A O 1
ATOM 844 N N . THR A 1 116 ? -6.070 11.496 -2.429 1.00 92.25 116 THR A N 1
ATOM 845 C CA . THR A 1 116 ? -6.066 12.196 -3.717 1.00 92.25 116 THR A CA 1
ATOM 846 C C . THR A 1 116 ? -7.106 11.635 -4.684 1.00 92.25 116 THR A C 1
ATOM 848 O O . THR A 1 116 ? -7.422 10.448 -4.652 1.00 92.25 116 THR A O 1
ATOM 851 N N . ASP A 1 117 ? -7.586 12.468 -5.617 1.00 88.00 117 ASP A N 1
ATOM 852 C CA . ASP A 1 117 ? -8.384 12.026 -6.774 1.00 88.00 117 ASP A CA 1
ATOM 853 C C . ASP A 1 11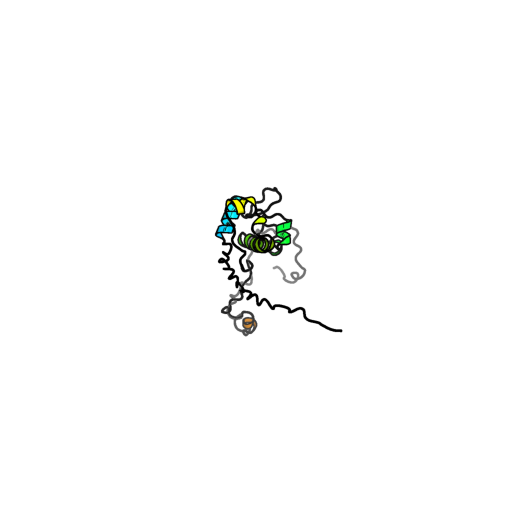7 ? -7.475 11.380 -7.840 1.00 88.00 117 ASP A C 1
ATOM 855 O O . ASP A 1 117 ? -7.355 11.852 -8.976 1.00 88.00 117 ASP A O 1
ATOM 859 N N . ARG A 1 118 ? -6.754 10.319 -7.459 1.00 90.31 118 ARG A N 1
ATOM 860 C CA . ARG A 1 118 ? -5.844 9.606 -8.360 1.00 90.31 118 ARG A CA 1
ATOM 861 C C . ARG A 1 118 ? -6.648 8.907 -9.466 1.00 90.31 118 ARG A C 1
ATOM 863 O O . ARG A 1 118 ? -7.597 8.184 -9.158 1.00 90.31 118 ARG A O 1
ATOM 870 N N . PRO A 1 119 ? -6.272 9.046 -10.752 1.00 90.81 119 PRO A N 1
ATOM 871 C CA . PRO A 1 119 ? -6.912 8.288 -11.821 1.00 90.81 119 PRO A CA 1
ATOM 872 C C . PRO A 1 119 ? -6.660 6.787 -11.645 1.00 90.81 119 PRO A C 1
ATOM 874 O O . PRO A 1 119 ? -5.572 6.373 -11.242 1.00 90.81 119 PRO A O 1
ATOM 877 N N . THR A 1 120 ? -7.657 5.968 -11.980 1.00 93.06 120 THR A N 1
ATOM 878 C CA . THR A 1 120 ? -7.534 4.507 -11.941 1.00 93.06 120 THR A CA 1
ATOM 879 C C . THR A 1 120 ? -6.370 4.048 -12.831 1.00 93.06 120 THR A C 1
ATOM 881 O O . THR A 1 120 ? -6.372 4.346 -14.031 1.00 93.06 120 THR A O 1
ATOM 884 N N . PRO A 1 121 ? -5.373 3.323 -12.292 1.00 92.31 121 PRO A N 1
ATOM 885 C CA . PRO A 1 121 ? -4.250 2.837 -13.085 1.00 92.31 121 PRO A CA 1
ATOM 886 C C . PRO A 1 121 ? -4.718 1.943 -14.234 1.00 92.31 121 PRO A C 1
ATOM 888 O O . PRO A 1 121 ? -5.510 1.023 -14.039 1.00 92.31 121 PRO A O 1
ATOM 891 N N . GLY A 1 122 ? -4.221 2.211 -15.442 1.00 81.69 122 GLY A N 1
ATOM 892 C CA . GLY A 1 122 ? -4.613 1.477 -16.650 1.00 81.69 122 GLY A CA 1
ATOM 893 C C . GLY A 1 122 ? -5.926 1.941 -17.290 1.00 81.69 122 GLY A C 1
ATOM 894 O O . GLY A 1 122 ? -6.280 1.432 -18.353 1.00 81.69 122 GLY A O 1
ATOM 895 N N . ALA A 1 123 ? -6.625 2.928 -16.718 1.00 74.44 123 ALA A N 1
ATOM 896 C CA . ALA A 1 123 ? -7.698 3.606 -17.432 1.00 74.44 123 AL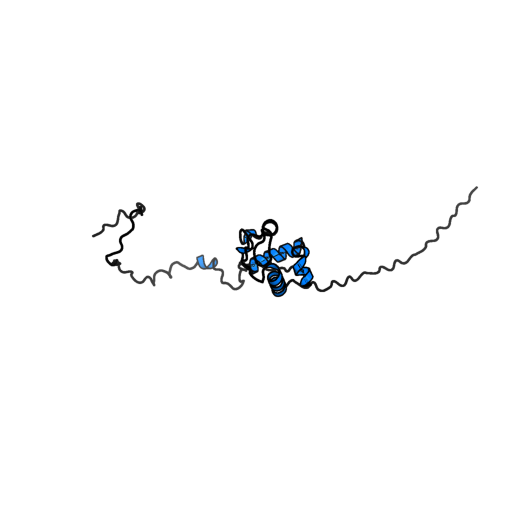A A CA 1
ATOM 897 C C . ALA A 1 123 ? -7.098 4.408 -18.593 1.00 74.44 123 ALA A C 1
ATOM 899 O O . ALA A 1 123 ? -6.382 5.390 -18.391 1.00 74.44 123 ALA A O 1
ATOM 900 N N . VAL A 1 124 ? -7.397 3.987 -19.823 1.00 58.72 124 VAL A N 1
ATOM 901 C CA . VAL A 1 124 ? -7.170 4.816 -21.005 1.00 58.72 124 VAL A CA 1
ATOM 902 C C . VAL A 1 124 ? -8.093 6.027 -20.901 1.00 58.72 124 VAL A C 1
ATOM 904 O O . VAL A 1 124 ? -9.308 5.919 -21.059 1.00 58.72 124 VAL A O 1
ATOM 907 N N . THR A 1 125 ? -7.540 7.195 -20.591 1.00 57.62 125 THR A N 1
ATOM 908 C CA . THR A 1 125 ? -8.265 8.440 -20.826 1.00 57.62 125 THR A CA 1
ATOM 909 C C . THR A 1 125 ? -8.446 8.574 -22.337 1.00 57.62 125 THR A C 1
ATOM 911 O O . THR A 1 125 ? -7.461 8.461 -23.070 1.00 57.62 125 THR A O 1
ATOM 914 N N . PRO A 1 126 ? -9.677 8.768 -22.845 1.00 60.91 126 PRO A N 1
ATOM 915 C CA . PRO A 1 126 ? -9.861 9.044 -24.259 1.00 60.91 126 PRO A CA 1
ATOM 916 C C . PRO A 1 126 ? -9.105 10.333 -24.584 1.00 60.91 126 PRO A C 1
ATOM 918 O O . PRO A 1 126 ? -9.420 11.395 -24.047 1.00 60.91 126 PRO A O 1
ATOM 921 N N . ASP A 1 127 ? -8.068 10.224 -25.414 1.00 64.62 127 ASP A N 1
ATOM 922 C CA . ASP A 1 127 ? -7.343 11.379 -25.924 1.00 64.62 127 ASP A CA 1
ATOM 923 C C . ASP A 1 127 ? -8.313 12.172 -26.819 1.00 64.62 127 ASP A C 1
ATOM 925 O O . ASP A 1 127 ? -8.771 11.639 -27.833 1.00 64.62 127 ASP A O 1
ATOM 929 N N . PRO A 1 128 ? -8.664 13.425 -26.475 1.00 64.94 128 PRO A N 1
ATOM 930 C CA . PRO A 1 128 ? -9.595 14.223 -27.273 1.00 64.94 128 PRO A CA 1
ATOM 931 C C . PRO A 1 128 ? -9.031 14.606 -28.655 1.00 64.94 128 PRO A C 1
ATOM 933 O O . PRO A 1 128 ? -9.754 15.175 -29.470 1.00 64.94 128 PRO A O 1
ATOM 936 N N . SER A 1 129 ? -7.750 14.322 -28.911 1.00 64.06 129 SER A N 1
ATOM 937 C CA . SER A 1 129 ? -7.031 14.545 -30.169 1.00 64.06 129 SER A CA 1
ATOM 938 C C . SER A 1 129 ? -6.695 13.244 -30.903 1.00 64.06 129 SER A C 1
ATOM 940 O O . SER A 1 129 ? -6.195 13.309 -32.030 1.00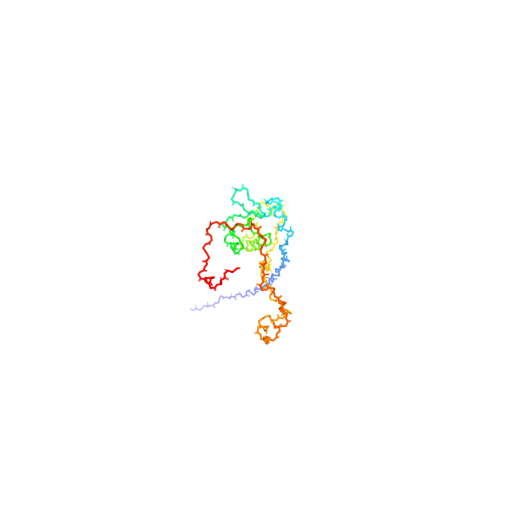 64.06 129 SER A O 1
ATOM 942 N N . ALA A 1 130 ? -6.951 12.070 -30.311 1.00 59.34 130 ALA A N 1
ATOM 943 C CA . ALA A 1 130 ? -6.837 10.825 -31.054 1.00 59.34 130 ALA A CA 1
ATOM 944 C C . ALA A 1 130 ? -7.911 10.822 -32.152 1.00 59.34 130 ALA A C 1
ATOM 946 O O . ALA A 1 130 ? -9.087 11.048 -31.852 1.00 59.34 130 ALA A O 1
ATOM 947 N N . PRO A 1 131 ? -7.542 10.597 -33.428 1.00 61.38 131 PRO A N 1
ATOM 948 C CA . PRO A 1 131 ? -8.537 10.444 -34.473 1.00 61.38 131 PRO A CA 1
ATOM 949 C C . PRO A 1 131 ? -9.467 9.296 -34.082 1.00 61.38 131 PRO A C 1
ATOM 951 O O . PRO A 1 131 ? -9.005 8.222 -33.697 1.00 61.38 131 PRO A O 1
ATOM 954 N N . ASP A 1 132 ? -10.771 9.549 -34.153 1.00 59.91 132 ASP A N 1
ATOM 955 C CA . ASP A 1 132 ? -11.809 8.569 -33.864 1.00 59.91 132 ASP A CA 1
ATOM 956 C C . ASP A 1 132 ? -11.590 7.326 -34.748 1.00 59.91 132 ASP A C 1
ATOM 958 O O . ASP A 1 132 ? -11.864 7.325 -35.950 1.00 59.91 132 ASP A O 1
ATOM 962 N N . LEU A 1 133 ? -11.024 6.265 -34.168 1.00 52.69 133 LEU A N 1
ATOM 963 C CA . LEU A 1 133 ? -10.765 5.015 -34.885 1.00 52.69 133 LEU A CA 1
ATOM 964 C C . LEU A 1 133 ? -12.064 4.244 -35.180 1.00 52.69 133 LEU A C 1
ATOM 966 O O . LEU A 1 133 ? -12.030 3.294 -35.961 1.00 52.69 133 LEU A O 1
ATOM 970 N N . ALA A 1 134 ? -13.215 4.652 -34.626 1.00 52.00 134 ALA A N 1
ATOM 971 C CA . ALA A 1 134 ? -14.515 4.118 -35.030 1.00 52.00 134 ALA A CA 1
ATOM 972 C C . ALA A 1 134 ? -14.993 4.744 -36.358 1.00 52.00 134 ALA A C 1
ATOM 974 O O . ALA A 1 134 ? -15.612 4.054 -37.167 1.00 52.00 134 ALA A O 1
ATOM 975 N N . ALA A 1 135 ? -14.608 5.985 -36.671 1.00 50.75 135 ALA A N 1
ATOM 976 C CA . ALA A 1 135 ? -14.824 6.606 -37.980 1.00 50.75 135 ALA A CA 1
ATOM 977 C C . ALA A 1 135 ? -13.920 6.027 -39.091 1.00 50.75 135 ALA A C 1
ATOM 979 O O . ALA A 1 135 ? -14.234 6.158 -40.276 1.00 50.75 135 ALA A O 1
ATOM 980 N N . ALA A 1 136 ? -12.833 5.330 -38.740 1.00 51.50 136 ALA A N 1
ATOM 981 C CA . ALA A 1 136 ? -11.980 4.629 -39.705 1.00 51.50 136 ALA A CA 1
ATOM 982 C C . ALA A 1 136 ? -12.611 3.337 -40.268 1.00 51.50 136 ALA A C 1
ATOM 984 O O . ALA A 1 136 ? -12.099 2.781 -41.238 1.00 51.50 136 ALA A O 1
ATOM 985 N N . GLN A 1 137 ? -13.755 2.887 -39.737 1.00 52.88 137 GLN A N 1
ATOM 986 C CA . GLN A 1 137 ? -14.518 1.754 -40.287 1.00 52.88 137 GLN A CA 1
ATOM 987 C C . GLN A 1 137 ? -15.303 2.111 -41.569 1.00 52.88 137 GLN A C 1
ATOM 989 O O . GLN A 1 137 ? -16.025 1.276 -42.105 1.00 52.88 137 GLN A O 1
ATOM 994 N N . GLY A 1 138 ? -15.167 3.347 -42.067 1.00 52.03 138 GLY A N 1
ATOM 995 C CA . GLY A 1 138 ? -15.782 3.833 -43.306 1.00 52.03 138 GLY A CA 1
ATOM 996 C C . GLY A 1 138 ? -14.806 4.117 -44.455 1.00 52.03 138 GLY A C 1
ATOM 997 O O . GLY A 1 138 ? -15.200 4.768 -45.422 1.00 52.03 138 GLY A O 1
ATOM 998 N N . ALA A 1 139 ? -13.541 3.690 -44.374 1.00 50.25 139 ALA A N 1
ATOM 999 C CA . ALA A 1 139 ? -12.629 3.793 -45.515 1.00 50.25 139 ALA A CA 1
ATOM 1000 C C . ALA A 1 139 ? -13.016 2.751 -46.588 1.00 50.25 139 ALA A C 1
ATOM 1002 O O . ALA A 1 139 ? -13.207 1.584 -46.244 1.00 50.25 139 ALA A O 1
ATOM 1003 N N . PRO A 1 140 ? -13.156 3.130 -47.876 1.00 47.62 140 PRO A N 1
ATOM 1004 C CA . PRO A 1 140 ? -13.516 2.180 -48.922 1.00 47.62 140 PRO A CA 1
ATOM 1005 C C . PRO A 1 140 ? -12.447 1.085 -49.043 1.00 47.62 140 PRO A C 1
ATOM 1007 O O . PRO A 1 140 ? -11.252 1.374 -48.981 1.00 47.62 140 PRO A O 1
ATOM 1010 N N . GLU A 1 141 ? -12.897 -0.148 -49.286 1.00 51.78 141 GLU A N 1
ATOM 1011 C CA . GLU A 1 141 ? -12.157 -1.411 -49.505 1.00 51.78 141 GLU A CA 1
ATOM 1012 C C . GLU A 1 141 ? -11.015 -1.378 -50.555 1.00 51.78 141 GLU A C 1
ATOM 1014 O O . GLU A 1 141 ? -10.448 -2.408 -50.900 1.00 51.78 141 GLU A O 1
ATOM 1019 N N . ALA A 1 142 ? -10.640 -0.217 -51.092 1.00 51.78 142 ALA A N 1
ATOM 1020 C CA . ALA A 1 142 ? -9.755 -0.099 -52.247 1.00 51.78 142 ALA A CA 1
ATOM 1021 C C . ALA A 1 142 ? -8.246 -0.142 -51.930 1.00 51.78 142 ALA A C 1
ATOM 1023 O O . ALA A 1 142 ? -7.449 -0.204 -52.860 1.00 51.78 142 ALA A O 1
ATOM 1024 N N . ILE A 1 143 ? -7.824 -0.108 -50.661 1.00 54.62 143 ILE A N 1
ATOM 1025 C CA . ILE A 1 143 ? -6.394 0.015 -50.293 1.00 54.62 143 ILE A CA 1
ATOM 1026 C C . ILE A 1 143 ? -5.728 -1.276 -49.795 1.00 54.62 143 ILE A C 1
ATOM 1028 O O . ILE A 1 143 ? -4.539 -1.257 -49.494 1.00 54.62 143 ILE A O 1
ATOM 1032 N N . PHE A 1 144 ? -6.434 -2.411 -49.778 1.00 49.75 144 PHE A N 1
ATOM 1033 C CA . PHE A 1 144 ? -5.841 -3.718 -49.437 1.00 49.75 144 PHE A CA 1
ATOM 1034 C C . PHE A 1 144 ? -5.534 -4.614 -50.648 1.00 49.75 144 PHE A C 1
ATOM 1036 O O . PHE A 1 144 ? -5.133 -5.760 -50.474 1.00 49.75 144 PHE A O 1
ATOM 1043 N N . ALA A 1 145 ? -5.703 -4.109 -51.874 1.00 52.41 145 ALA A N 1
ATOM 1044 C CA . ALA A 1 145 ? -5.520 -4.909 -53.088 1.00 52.41 145 ALA A CA 1
ATOM 1045 C C . ALA A 1 145 ? -4.149 -4.743 -53.772 1.00 52.41 145 ALA A C 1
ATOM 1047 O O . ALA A 1 145 ? -3.825 -5.549 -54.636 1.00 52.41 145 ALA A O 1
ATOM 1048 N N . GLU A 1 146 ? -3.334 -3.740 -53.418 1.00 54.72 146 GLU A N 1
ATOM 1049 C CA . GLU A 1 146 ? -2.104 -3.447 -54.185 1.00 54.72 146 GLU A CA 1
ATOM 1050 C C . GLU A 1 146 ? -0.796 -3.922 -53.525 1.00 54.72 146 GLU A C 1
ATOM 1052 O O . GLU A 1 146 ? 0.259 -3.878 -54.150 1.00 54.72 146 GLU A O 1
ATOM 1057 N N . TYR A 1 147 ? -0.821 -4.442 -52.294 1.00 57.59 147 TYR A N 1
ATOM 1058 C CA . TYR A 1 147 ? 0.407 -4.957 -51.673 1.00 57.59 147 TYR A CA 1
ATOM 1059 C C . TYR A 1 147 ? 0.206 -6.283 -50.945 1.00 57.59 147 TYR A C 1
ATOM 1061 O O . TYR A 1 147 ? 0.413 -6.406 -49.739 1.00 57.59 147 TYR A O 1
ATOM 1069 N N . VAL A 1 148 ? -0.173 -7.300 -51.713 1.00 60.34 148 VAL A N 1
ATOM 1070 C CA . VAL A 1 148 ? 0.128 -8.691 -51.376 1.00 60.34 148 VAL A CA 1
ATOM 1071 C C . VAL A 1 148 ? 1.311 -9.081 -52.261 1.00 60.34 148 VAL A C 1
ATOM 1073 O O . VAL A 1 148 ? 1.112 -9.220 -53.468 1.00 60.34 148 VAL A O 1
ATOM 1076 N N . PRO A 1 149 ? 2.550 -9.206 -51.748 1.00 58.34 149 PRO A N 1
ATOM 1077 C CA . PRO A 1 149 ? 3.570 -9.895 -52.526 1.00 58.34 149 PRO A CA 1
ATOM 1078 C C . PRO A 1 149 ? 3.057 -11.316 -52.784 1.00 58.34 149 PRO A C 1
ATOM 1080 O O . PRO A 1 149 ? 2.602 -11.968 -51.843 1.00 58.34 149 PRO A O 1
ATOM 1083 N N . GLU A 1 150 ? 3.084 -11.768 -54.040 1.00 64.50 150 GLU A N 1
ATOM 1084 C CA . GLU A 1 150 ? 2.782 -13.157 -54.397 1.00 64.50 150 GLU A CA 1
ATOM 1085 C C . GLU A 1 150 ? 3.588 -14.081 -53.476 1.00 64.50 150 GLU A C 1
ATOM 1087 O O . GLU A 1 150 ? 4.818 -14.158 -53.552 1.00 64.50 150 GLU A O 1
ATOM 1092 N N . LEU A 1 151 ? 2.893 -14.728 -52.540 1.00 66.38 151 LEU A N 1
ATOM 1093 C CA . LEU A 1 151 ? 3.467 -15.808 -51.758 1.00 66.38 151 LEU A CA 1
ATOM 1094 C C . LEU A 1 151 ? 3.745 -16.954 -52.739 1.00 66.38 151 LEU A C 1
ATOM 1096 O O . LEU A 1 151 ? 2.871 -17.263 -53.548 1.00 66.38 151 LEU A O 1
ATOM 1100 N N . PRO A 1 152 ? 4.927 -17.586 -52.699 1.00 66.69 152 PRO A N 1
ATOM 1101 C CA . PRO A 1 152 ? 5.175 -18.756 -53.527 1.00 66.69 152 PRO A CA 1
ATOM 1102 C C . PRO A 1 152 ? 4.170 -19.859 -53.168 1.00 66.69 152 PRO A C 1
ATOM 1104 O O . PRO A 1 152 ? 3.969 -20.147 -51.988 1.00 66.69 152 PRO A O 1
ATOM 1107 N N . ASP A 1 153 ? 3.592 -20.512 -54.180 1.00 67.94 153 ASP A N 1
ATOM 1108 C CA . ASP A 1 153 ? 2.632 -21.624 -54.031 1.00 67.94 153 ASP A CA 1
ATOM 1109 C C . ASP A 1 153 ? 3.198 -22.846 -53.277 1.00 67.94 153 ASP A C 1
ATOM 1111 O O . ASP A 1 153 ? 2.470 -23.773 -52.923 1.00 67.94 153 ASP A O 1
ATOM 1115 N N . THR A 1 154 ? 4.501 -22.856 -52.997 1.00 56.28 154 THR A N 1
ATOM 1116 C CA . THR A 1 154 ? 5.202 -23.947 -52.319 1.00 56.28 154 THR A CA 1
ATOM 1117 C C . THR A 1 154 ? 6.179 -23.406 -51.285 1.00 56.28 154 THR A C 1
ATOM 1119 O O . THR A 1 154 ? 7.203 -22.813 -51.622 1.00 56.28 154 THR A O 1
ATOM 1122 N N . ILE A 1 155 ? 5.881 -23.666 -50.012 1.00 63.00 155 ILE A N 1
ATOM 1123 C CA . ILE A 1 155 ? 6.851 -23.597 -48.918 1.00 63.00 155 ILE A CA 1
ATOM 1124 C C . ILE A 1 155 ? 7.481 -24.992 -48.813 1.00 63.00 155 ILE A C 1
ATOM 1126 O O . ILE A 1 155 ? 6.856 -25.915 -48.296 1.00 63.00 155 ILE A O 1
ATOM 1130 N N . GLU A 1 156 ? 8.705 -25.169 -49.319 1.00 61.78 156 GLU A N 1
ATOM 1131 C CA . GLU A 1 156 ? 9.486 -26.381 -49.046 1.00 61.78 156 GLU A CA 1
ATOM 1132 C C . GLU A 1 156 ? 9.860 -26.404 -47.557 1.00 61.78 156 GLU A C 1
ATOM 1134 O O . GLU A 1 156 ? 10.712 -25.643 -47.092 1.00 61.78 156 GLU A O 1
ATOM 1139 N N . LEU A 1 157 ? 9.205 -27.273 -46.787 1.00 64.12 157 LEU A N 1
ATOM 1140 C CA . LEU A 1 157 ? 9.629 -27.570 -45.423 1.00 64.12 157 LEU A CA 1
ATOM 1141 C C . LEU A 1 157 ? 10.952 -28.353 -45.474 1.00 64.12 157 LEU A C 1
ATOM 1143 O O . LEU A 1 157 ? 11.044 -29.334 -46.218 1.00 64.12 157 LEU A O 1
ATOM 1147 N N . PRO A 1 158 ? 11.973 -27.988 -44.678 1.00 58.34 158 PRO A N 1
ATOM 1148 C CA . PRO A 1 158 ? 13.174 -28.801 -44.572 1.00 58.34 158 PRO A CA 1
ATOM 1149 C C . PRO A 1 158 ? 12.806 -30.187 -44.029 1.00 58.34 158 PRO A C 1
ATOM 1151 O O . PRO A 1 158 ? 12.107 -30.314 -43.020 1.00 58.34 158 PRO A O 1
ATOM 1154 N N . ALA A 1 159 ? 13.283 -31.235 -44.701 1.00 55.59 159 ALA A N 1
ATOM 1155 C CA . ALA A 1 159 ? 13.100 -32.612 -44.263 1.00 55.59 159 ALA A CA 1
ATOM 1156 C C . ALA A 1 159 ? 13.645 -32.788 -42.833 1.00 55.59 159 ALA A C 1
ATOM 1158 O O . ALA A 1 159 ? 14.832 -32.569 -42.590 1.00 55.59 159 ALA A O 1
ATOM 1159 N N . GLY A 1 160 ? 12.776 -33.176 -41.893 1.00 60.06 160 GLY A N 1
ATOM 1160 C CA . GLY A 1 160 ? 13.170 -33.510 -40.518 1.00 60.06 160 GLY A CA 1
ATOM 1161 C C . GLY A 1 160 ? 12.243 -33.036 -39.395 1.00 60.06 160 GLY A C 1
ATOM 1162 O O . GLY A 1 160 ? 12.531 -33.329 -38.239 1.00 60.06 160 GLY A O 1
ATOM 1163 N N . VAL A 1 161 ? 11.141 -32.332 -39.680 1.00 53.06 161 VAL A N 1
ATOM 1164 C CA . VAL A 1 161 ? 10.147 -31.996 -38.642 1.00 53.06 161 VAL A CA 1
ATOM 1165 C C . VAL A 1 161 ? 9.186 -33.172 -38.458 1.00 53.06 161 VAL A C 1
ATOM 1167 O O . VAL A 1 161 ? 8.141 -33.254 -39.100 1.00 53.06 161 VAL A O 1
ATOM 1170 N N . GLU A 1 162 ? 9.554 -34.113 -37.592 1.00 54.69 162 GLU A N 1
ATOM 1171 C CA . GLU A 1 162 ? 8.632 -35.140 -37.104 1.00 54.69 162 GLU A CA 1
ATOM 1172 C C . GLU A 1 162 ? 7.598 -34.483 -36.176 1.00 54.69 162 GLU A C 1
ATOM 1174 O O . GLU A 1 162 ? 7.927 -33.982 -35.099 1.00 54.69 162 GLU A O 1
ATOM 1179 N N . LEU A 1 163 ? 6.335 -34.455 -36.608 1.00 56.22 163 LEU A N 1
ATOM 1180 C CA . LEU A 1 163 ? 5.221 -34.028 -35.765 1.00 56.22 163 LEU A CA 1
ATOM 1181 C C . LEU A 1 163 ? 4.991 -35.069 -34.653 1.00 56.22 163 LEU A C 1
ATOM 1183 O O . LEU A 1 163 ? 4.933 -36.266 -34.947 1.00 56.22 163 LEU A O 1
ATOM 1187 N N . PRO A 1 164 ? 4.820 -34.654 -33.385 1.00 55.75 164 PRO A N 1
ATOM 1188 C CA . PRO A 1 164 ? 4.476 -35.579 -32.314 1.00 55.75 164 PRO A CA 1
ATOM 1189 C C . PRO A 1 164 ? 3.094 -36.199 -32.569 1.00 55.75 164 PRO A C 1
ATOM 1191 O O . PRO A 1 164 ? 2.131 -35.505 -32.900 1.00 55.75 164 PRO A O 1
ATOM 1194 N N . ALA A 1 165 ? 2.994 -37.519 -32.405 1.00 51.47 165 ALA A N 1
ATOM 1195 C CA . ALA A 1 165 ? 1.743 -38.255 -32.547 1.00 51.47 165 ALA A CA 1
ATOM 1196 C C . ALA A 1 165 ? 0.685 -37.727 -31.558 1.00 51.47 165 ALA A C 1
ATOM 1198 O O . ALA A 1 165 ? 0.914 -37.735 -30.349 1.00 51.47 165 ALA A O 1
ATOM 1199 N N . GLY A 1 166 ? -0.469 -37.289 -32.073 1.00 59.22 166 GLY A N 1
ATOM 1200 C CA . GLY A 1 166 ? -1.631 -36.911 -31.255 1.00 59.22 166 GLY A CA 1
ATOM 1201 C C . GLY A 1 166 ? -2.362 -35.625 -31.650 1.00 59.22 166 GLY A C 1
ATOM 1202 O O . GLY A 1 166 ? -3.362 -35.302 -31.018 1.00 59.22 166 GLY A O 1
ATOM 1203 N N . VAL A 1 167 ? -1.915 -34.890 -32.673 1.00 53.72 167 VAL A N 1
ATOM 1204 C CA . VAL A 1 167 ? -2.680 -33.747 -33.199 1.00 53.72 167 VAL A CA 1
ATOM 1205 C C . VAL A 1 167 ? -3.701 -34.256 -34.218 1.00 53.72 167 VAL A C 1
ATOM 1207 O O . VAL A 1 167 ? -3.377 -34.472 -35.383 1.00 53.72 167 VAL A O 1
ATOM 1210 N N . GLU A 1 168 ? -4.939 -34.476 -33.774 1.00 54.47 168 GLU A N 1
ATOM 1211 C CA . GLU A 1 168 ? -6.080 -34.640 -34.679 1.00 54.47 168 GLU A CA 1
ATOM 1212 C C . GLU A 1 168 ? -6.330 -33.310 -35.401 1.00 54.47 168 GLU A C 1
ATOM 1214 O O . GLU A 1 168 ? -6.716 -32.309 -34.794 1.00 54.47 168 GLU A O 1
ATOM 1219 N N . LEU A 1 169 ? -6.061 -33.289 -36.707 1.00 55.50 169 LEU A N 1
ATOM 1220 C CA . LEU A 1 169 ? -6.372 -32.152 -37.562 1.00 55.50 169 LEU A CA 1
ATOM 1221 C C . LEU A 1 169 ? -7.895 -32.057 -37.759 1.00 55.50 169 LEU A C 1
ATOM 1223 O O . LEU A 1 169 ? -8.539 -33.078 -38.020 1.00 55.50 169 LEU A O 1
ATOM 1227 N N . PRO A 1 170 ? -8.488 -30.853 -37.678 1.00 61.22 170 PRO A N 1
ATOM 1228 C CA . PRO A 1 170 ? -9.898 -30.658 -37.982 1.00 61.22 170 PRO A CA 1
ATOM 1229 C C . PRO A 1 170 ? -10.200 -31.050 -39.437 1.00 61.22 170 PRO A C 1
ATOM 1231 O O . PRO A 1 170 ? -9.395 -30.834 -40.343 1.00 61.22 170 PRO A O 1
ATOM 1234 N N . ASN A 1 171 ? -11.391 -31.614 -39.651 1.00 58.41 171 ASN A N 1
ATOM 1235 C CA . ASN A 1 171 ? -11.874 -32.269 -40.877 1.00 58.41 171 ASN A CA 1
ATOM 1236 C C . ASN A 1 171 ? -11.981 -31.363 -42.135 1.00 58.41 171 ASN A C 1
ATOM 1238 O O . ASN A 1 171 ? -12.605 -31.748 -43.119 1.00 58.41 171 ASN A O 1
ATOM 1242 N N . GLU A 1 172 ? -11.392 -30.167 -42.133 1.00 59.78 172 GLU A N 1
ATOM 1243 C CA . GLU A 1 172 ? -11.437 -29.219 -43.257 1.00 59.78 172 GLU A CA 1
ATOM 1244 C C . GLU A 1 172 ? -10.221 -29.306 -44.197 1.00 59.78 172 GLU A C 1
ATOM 1246 O O . GLU A 1 172 ? -10.210 -28.663 -45.241 1.00 59.78 172 GLU A O 1
ATOM 1251 N N . LEU A 1 173 ? -9.216 -30.140 -43.890 1.00 55.50 173 LEU A N 1
ATOM 1252 C CA . LEU A 1 173 ? -8.008 -30.293 -44.722 1.00 55.50 173 LEU A CA 1
ATOM 1253 C C . LEU A 1 173 ? -7.964 -31.572 -45.578 1.00 55.50 173 LEU A C 1
ATOM 1255 O O . LEU A 1 173 ? -6.992 -31.802 -46.291 1.00 55.50 173 LEU A O 1
ATOM 1259 N N . ALA A 1 174 ? -9.025 -32.384 -45.591 1.00 54.00 174 ALA A N 1
ATOM 1260 C CA . ALA A 1 174 ? -9.078 -33.629 -46.370 1.00 54.00 174 ALA A CA 1
ATOM 1261 C C . ALA A 1 174 ? -9.190 -33.432 -47.904 1.00 54.00 174 ALA A C 1
ATOM 1263 O O . ALA A 1 174 ? -9.297 -34.411 -48.641 1.00 54.00 174 ALA A O 1
ATOM 1264 N N . GLY A 1 175 ? -9.195 -32.186 -48.394 1.00 57.25 175 GLY A N 1
ATOM 1265 C CA . GLY A 1 175 ? -9.383 -31.857 -49.811 1.00 57.25 175 GLY A CA 1
ATOM 1266 C C . GLY A 1 175 ? -8.117 -31.496 -50.593 1.00 57.25 175 GLY A C 1
ATOM 1267 O O . GLY A 1 175 ? -8.195 -31.360 -51.812 1.00 57.25 175 GLY A O 1
ATOM 1268 N N . LEU A 1 176 ? -6.962 -31.333 -49.942 1.00 54.03 176 LEU A N 1
ATOM 1269 C CA . LEU A 1 176 ? -5.725 -30.953 -50.628 1.00 54.03 176 LEU A CA 1
ATOM 1270 C C . LEU A 1 176 ? -4.863 -32.197 -50.850 1.00 54.03 176 LEU A C 1
ATOM 1272 O O . LEU A 1 176 ? -4.255 -32.734 -49.926 1.00 54.03 176 LEU A O 1
ATOM 1276 N N . GLY A 1 177 ? -4.869 -32.688 -52.089 1.00 50.22 177 GLY A N 1
ATOM 1277 C CA . GLY A 1 177 ? -4.027 -33.799 -52.513 1.00 50.22 177 GLY A CA 1
ATOM 1278 C C . GLY A 1 177 ? -2.550 -33.447 -52.361 1.00 50.22 177 GLY A C 1
ATOM 1279 O O . GLY A 1 177 ? -2.071 -32.501 -52.979 1.00 50.22 177 GLY A O 1
ATOM 1280 N N . VAL A 1 178 ? -1.847 -34.225 -51.543 1.00 47.03 178 VAL A N 1
ATOM 1281 C CA . VAL A 1 178 ? -0.385 -34.228 -51.461 1.00 47.03 178 VAL A CA 1
ATOM 1282 C C . VAL A 1 178 ? 0.141 -35.017 -52.662 1.00 47.03 178 VAL A C 1
ATOM 1284 O O . VAL A 1 178 ? -0.165 -36.205 -52.794 1.00 47.03 178 VAL A O 1
ATOM 1287 N N . VAL A 1 179 ? 0.899 -34.352 -53.534 1.00 49.03 179 VAL A N 1
ATOM 1288 C CA . VAL A 1 179 ? 1.808 -34.979 -54.510 1.00 49.03 179 VAL A CA 1
ATOM 1289 C C . VAL A 1 179 ? 3.244 -34.689 -54.120 1.00 49.03 179 VAL A C 1
ATOM 1291 O O . VAL A 1 179 ? 3.492 -33.572 -53.617 1.00 49.03 179 VAL A O 1
#

Secondary structure (DSSP, 8-state):
---------------------------PBPPHHHHHHHHHHHTTT-TT---SSSEETTTTEEHHHHHHTTGGGT-SSGGGS-HHHHHHHHHHHHHHHGGGGSHHHHHHHT--PBP--PPPTT-----TTS--TTGGGGS-GGGSSS------S---PPTT--PPTT----TT-TTS---

Foldseek 3Di:
DDDDDDDDDDDPDPPPPPPPPPPPDPQAEDDPVNLQQQLCVQPVNAQLDDPPPQFGGSNRDHQCLCVVLPLVVAPSHRSNGDPVSNVVSVLSVCQVPNCVSSVPSCVVVVPDHHHDPDPRPPPDDPDPPPPPVVVVVPDDPPPPPPDDDPDPPDDDDPPDPDDDPDDDDPPPPPPDDDD

pLDDT: mean 77.71, std 20.42, range [39.91, 98.75]

Sequence (179 aa):
MRFRTVTKAALASSAIALAGVTLAAPANAATDAEWDSLAQCESGGDWSINTGNGYYGGLQFSQSTWEGYGGTEFAPRADLATRDQQIYVAERTLEGQGWGAWPACSQSLGLGSGPTDRPTPGAVTPDPSAPDLAAAQGAPEAIFAEYVPELPDTIELPAGVELPAGVELPNELAGLGVV